Protein AF-A0A954L8J2-F1 (afdb_monomer)

Secondary structure (DSSP, 8-state):
-----SS-HHHHHHHHHHHHHSPP-GGGTTSS--SPPPPPP--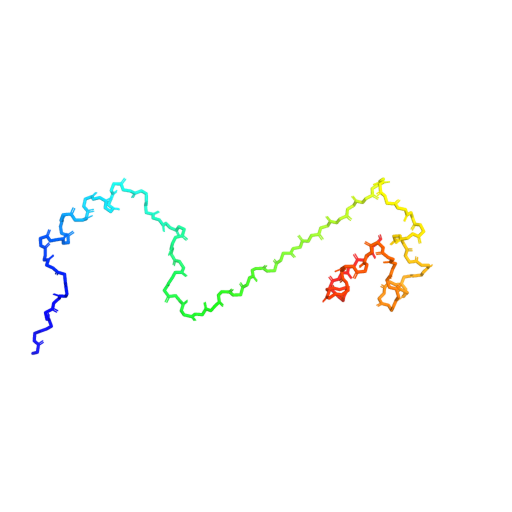-----SSSS-HHHHS-SSTTHHHHS--GGGGGGGGGGGG----

Sequence (86 aa):
MNGRSLVDRRTLLKGAGVALALPFMESRSRAADNKQPKPPVRLGFMYMPHGVIMDQFWPESPEAFRESPPPAIEALRPILDQCLMM

Radius of gyration: 26.89 Å; Cα contacts (8 Å, |Δi|>4): 22; chains: 1; bounding box: 38×30×69 Å

Solvent-accessible surface area (backbone atoms only — not comparable to full-atom values): 6087 Å² total; per-residue (Å²): 136,86,82,78,68,97,63,56,70,69,60,52,60,67,48,46,61,55,59,69,71,41,77,75,62,68,91,61,71,74,77,82,59,94,61,81,77,78,77,79,90,80,90,87,86,87,85,76,96,66,94,70,60,60,86,38,57,50,48,97,42,85,73,37,46,80,81,56,54,28,76,74,49,48,89,44,60,94,52,48,92,79,59,83,89,131

Mean predicted aligned error: 14.8 Å

Structure (mmCIF, N/CA/C/O backbone):
data_AF-A0A954L8J2-F1
#
_entry.id   AF-A0A954L8J2-F1
#
loop_
_atom_site.group_PDB
_atom_site.id
_atom_site.type_symbol
_atom_site.label_atom_id
_atom_site.label_alt_id
_atom_site.label_comp_id
_atom_site.label_asym_id
_atom_site.label_entity_id
_atom_site.label_seq_id
_atom_site.pdbx_PDB_ins_code
_atom_site.Cartn_x
_atom_site.Cartn_y
_atom_site.Cartn_z
_atom_s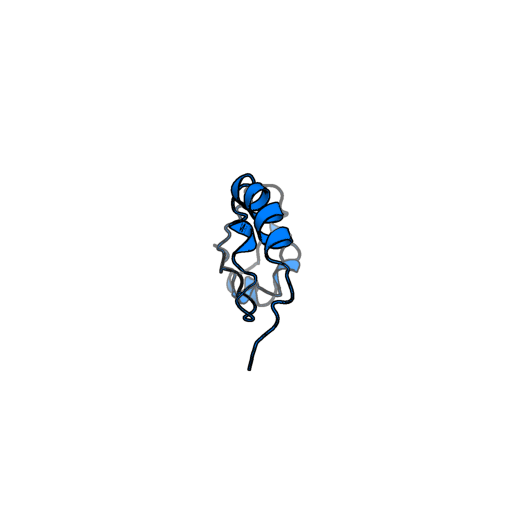ite.occupancy
_atom_site.B_iso_or_equiv
_atom_site.auth_seq_id
_atom_site.auth_comp_id
_atom_site.auth_asym_id
_atom_site.auth_atom_id
_atom_site.pdbx_PDB_model_num
ATOM 1 N N . MET A 1 1 ? -24.360 -15.806 50.058 1.00 38.59 1 MET A N 1
ATOM 2 C CA . MET A 1 1 ? -22.997 -15.534 49.549 1.00 38.59 1 MET A CA 1
ATOM 3 C C . MET A 1 1 ? -22.943 -14.066 49.134 1.00 38.59 1 MET A C 1
ATOM 5 O O . MET A 1 1 ? -23.386 -13.741 48.044 1.00 38.59 1 MET A O 1
ATOM 9 N N . ASN A 1 2 ? -22.514 -13.163 50.022 1.00 46.28 2 ASN A N 1
ATOM 10 C CA . ASN A 1 2 ? -22.521 -11.722 49.737 1.00 46.28 2 ASN A CA 1
ATOM 11 C C . ASN A 1 2 ? -21.193 -11.310 49.093 1.00 46.28 2 ASN A C 1
ATOM 13 O O . ASN A 1 2 ? -20.177 -11.198 49.778 1.00 46.28 2 ASN A O 1
ATOM 17 N N . GLY A 1 3 ? -21.204 -11.100 47.775 1.00 55.91 3 GLY A N 1
ATOM 18 C CA . GLY A 1 3 ? -20.064 -10.564 47.035 1.00 55.91 3 GLY A CA 1
ATOM 19 C C . GLY A 1 3 ? -19.803 -9.115 47.441 1.00 55.91 3 GLY A C 1
ATOM 20 O O . GLY A 1 3 ? -20.583 -8.220 47.115 1.00 55.91 3 GLY A O 1
ATOM 21 N N . ARG A 1 4 ? -18.716 -8.870 48.179 1.00 61.09 4 ARG A N 1
ATOM 22 C CA . ARG A 1 4 ? -18.239 -7.507 48.443 1.00 61.09 4 ARG A CA 1
ATOM 23 C C . ARG A 1 4 ? -17.676 -6.949 47.137 1.00 61.09 4 ARG A C 1
ATOM 25 O O . ARG A 1 4 ? -16.643 -7.410 46.666 1.00 61.09 4 ARG A O 1
ATOM 32 N N . SER A 1 5 ? -18.378 -5.976 46.558 1.00 61.50 5 SER A N 1
ATOM 33 C CA . SER A 1 5 ? -17.864 -5.140 45.467 1.00 61.50 5 SER A CA 1
ATOM 34 C C . SER A 1 5 ? -16.490 -4.584 45.852 1.00 61.50 5 SER A C 1
ATOM 36 O O . SER A 1 5 ? -16.340 -4.039 46.946 1.00 61.50 5 SER A O 1
ATOM 38 N N . LEU A 1 6 ? -15.507 -4.694 44.952 1.00 68.00 6 LEU A N 1
ATOM 39 C CA . LEU A 1 6 ? -14.163 -4.123 45.128 1.00 68.00 6 LEU A CA 1
ATOM 40 C C . LEU A 1 6 ? -14.171 -2.584 45.148 1.00 68.00 6 LEU A C 1
ATOM 42 O O . LEU A 1 6 ? -13.172 -1.966 45.505 1.00 68.00 6 LEU A O 1
ATOM 46 N N . VAL A 1 7 ? -15.294 -1.964 44.775 1.00 67.62 7 VAL A N 1
ATOM 47 C CA . VAL A 1 7 ? -15.448 -0.513 44.678 1.00 67.62 7 VAL A CA 1
ATOM 48 C C . VAL A 1 7 ? -16.557 -0.048 45.617 1.00 67.62 7 VAL A C 1
ATOM 50 O O . VAL A 1 7 ? -17.694 -0.527 45.544 1.00 67.62 7 VAL A O 1
ATOM 53 N N . ASP A 1 8 ? -16.218 0.893 46.501 1.00 82.94 8 ASP A N 1
ATOM 54 C CA . ASP A 1 8 ? -17.170 1.547 47.398 1.00 82.94 8 ASP A CA 1
ATOM 55 C C . ASP A 1 8 ? -18.186 2.387 46.602 1.00 82.94 8 ASP A C 1
ATOM 57 O O . ASP A 1 8 ? -17.832 3.093 45.651 1.00 82.94 8 ASP A O 1
ATOM 61 N N . ARG A 1 9 ? -19.461 2.343 47.009 1.00 80.12 9 ARG A N 1
ATOM 62 C CA . ARG A 1 9 ? -20.569 3.043 46.329 1.00 80.12 9 ARG A CA 1
ATOM 63 C C . ARG A 1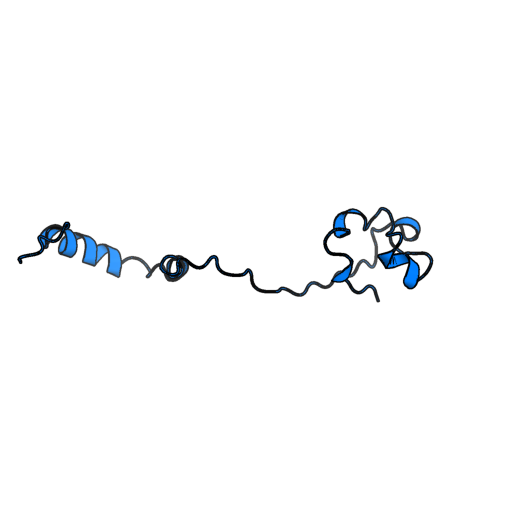 9 ? -20.308 4.545 46.235 1.00 80.12 9 ARG A C 1
ATOM 65 O O . ARG A 1 9 ? -20.644 5.174 45.235 1.00 80.12 9 ARG A O 1
ATOM 72 N N . ARG A 1 10 ? -19.667 5.119 47.257 1.00 80.75 10 ARG A N 1
ATOM 73 C CA . ARG A 1 10 ? -19.303 6.538 47.276 1.00 80.75 10 ARG A CA 1
ATOM 74 C C . ARG A 1 10 ? -18.225 6.868 46.246 1.00 80.75 10 ARG A C 1
ATOM 76 O O . ARG A 1 10 ? -18.290 7.926 45.625 1.00 80.75 10 ARG A O 1
ATOM 83 N N . THR A 1 11 ? -17.258 5.976 46.053 1.00 78.38 11 THR A N 1
ATOM 84 C CA . THR A 1 11 ? -16.205 6.119 45.038 1.00 78.38 11 THR A CA 1
ATOM 85 C C . THR A 1 11 ? -16.793 6.051 43.631 1.00 78.38 11 THR A C 1
ATOM 87 O O . THR A 1 11 ? -16.463 6.890 42.796 1.00 78.38 11 THR A O 1
ATOM 90 N N . LEU A 1 12 ? -17.734 5.129 43.398 1.00 79.44 12 LEU A N 1
ATOM 91 C CA . LEU A 1 12 ? -18.453 5.019 42.127 1.00 79.44 12 LEU A CA 1
ATOM 92 C C . LEU A 1 12 ? -19.217 6.313 41.788 1.00 79.44 12 LEU A C 1
ATOM 94 O O . LEU A 1 12 ? -19.064 6.850 40.694 1.00 79.44 12 LEU A O 1
ATOM 98 N N . LEU A 1 13 ? -19.988 6.853 42.740 1.00 83.62 13 LEU A N 1
ATOM 99 C CA . LEU A 1 13 ? -20.778 8.074 42.530 1.00 83.62 13 LEU A CA 1
ATOM 100 C C . LEU A 1 13 ? -19.910 9.319 42.298 1.00 83.62 13 LEU A C 1
ATOM 102 O O . LEU A 1 13 ? -20.272 10.174 41.495 1.00 83.62 13 LEU A O 1
ATOM 106 N N . LYS A 1 14 ? -18.744 9.412 42.952 1.00 78.00 14 LYS A N 1
ATOM 107 C CA . LYS A 1 14 ? -17.786 10.506 42.720 1.00 78.00 14 LYS A CA 1
ATOM 108 C C . LYS A 1 14 ? -17.149 10.448 41.325 1.00 78.00 14 LYS A C 1
ATOM 110 O O . LYS A 1 14 ? -16.893 11.496 40.743 1.00 78.00 14 LYS A O 1
ATOM 115 N N . GLY A 1 15 ? -16.906 9.250 40.788 1.00 75.31 15 GLY A N 1
ATOM 116 C CA . GLY A 1 15 ? -16.348 9.063 39.443 1.00 75.31 15 GLY A CA 1
ATOM 117 C C . GLY A 1 15 ? -17.376 9.196 38.313 1.00 75.31 15 GLY A C 1
ATOM 118 O O . GLY A 1 15 ? -17.015 9.582 37.202 1.00 75.31 15 GLY A O 1
ATOM 119 N N . ALA A 1 16 ? -18.656 8.929 38.595 1.00 78.06 16 ALA A N 1
ATOM 120 C CA . ALA A 1 16 ? -19.726 8.925 37.595 1.00 78.06 16 ALA A CA 1
ATOM 121 C C . ALA A 1 16 ? -19.937 10.292 36.920 1.00 78.06 16 ALA A C 1
ATOM 123 O O . ALA A 1 16 ? -20.113 10.352 35.707 1.00 78.06 16 ALA A O 1
ATOM 124 N N . GLY A 1 17 ? -19.859 11.395 37.674 1.00 74.38 17 GLY A N 1
ATOM 125 C CA . GLY A 1 17 ? -20.008 12.744 37.109 1.00 74.38 17 GLY A CA 1
ATOM 126 C C . GLY A 1 17 ? -18.907 13.103 36.105 1.00 74.38 17 GLY A C 1
ATOM 127 O O . GLY A 1 17 ? -19.182 13.716 35.079 1.00 74.38 17 GLY A O 1
ATOM 128 N N . VAL A 1 18 ? -17.672 12.658 36.355 1.00 71.75 18 VAL A N 1
ATOM 129 C CA . VAL A 1 18 ? -16.534 12.865 35.441 1.00 71.75 18 VAL A CA 1
ATOM 130 C C . VAL A 1 18 ? -16.659 11.978 34.201 1.00 71.75 18 VAL A C 1
ATOM 132 O O . VAL A 1 18 ? -16.368 12.428 33.097 1.00 71.75 18 VAL A O 1
ATOM 135 N N . ALA A 1 19 ? -17.142 10.743 34.362 1.00 70.81 19 ALA A N 1
ATOM 136 C CA . ALA A 1 19 ? -17.368 9.824 33.248 1.00 70.81 19 ALA A CA 1
ATOM 137 C C . ALA A 1 19 ? -18.466 10.302 32.281 1.00 70.81 19 ALA A C 1
ATOM 139 O O . ALA A 1 19 ? -18.380 10.010 31.095 1.00 70.81 19 ALA A O 1
ATOM 140 N N . LEU A 1 20 ? -19.469 11.038 32.778 1.00 70.19 20 LEU A N 1
ATOM 141 C CA . LEU A 1 20 ? -20.519 11.652 31.954 1.00 70.19 20 LEU A CA 1
ATOM 142 C C . LEU A 1 20 ? -20.091 12.987 31.322 1.00 70.19 20 LEU A C 1
ATOM 144 O O . LEU A 1 20 ? -20.627 13.365 30.286 1.00 70.19 20 LEU A O 1
ATOM 148 N N . ALA A 1 21 ? -19.163 13.715 31.952 1.00 74.44 21 ALA A N 1
ATOM 149 C CA . ALA A 1 21 ? -18.655 14.994 31.449 1.00 74.44 21 ALA A CA 1
ATOM 150 C C . ALA A 1 21 ? -17.582 14.828 30.360 1.00 74.44 21 ALA A C 1
ATOM 152 O O . ALA A 1 21 ? -17.392 15.718 29.531 1.00 74.44 21 ALA A O 1
ATOM 153 N N . LEU A 1 22 ? -16.865 13.702 30.366 1.00 65.94 22 LEU A N 1
ATOM 154 C CA . LEU A 1 22 ? -15.928 13.351 29.306 1.00 65.94 22 LEU A CA 1
ATOM 155 C C . LEU A 1 22 ? -16.692 12.749 28.117 1.00 65.94 22 LEU A C 1
ATOM 157 O O . LEU A 1 22 ? -17.606 11.954 28.334 1.00 65.94 22 LEU A O 1
ATOM 161 N N . PRO A 1 23 ? -16.309 13.063 26.863 1.00 70.62 23 PRO A N 1
ATOM 162 C CA . PRO A 1 23 ? -16.812 12.342 25.703 1.00 70.62 23 PRO A CA 1
ATOM 163 C C . PRO A 1 23 ? -16.634 10.846 25.939 1.00 70.62 23 PRO 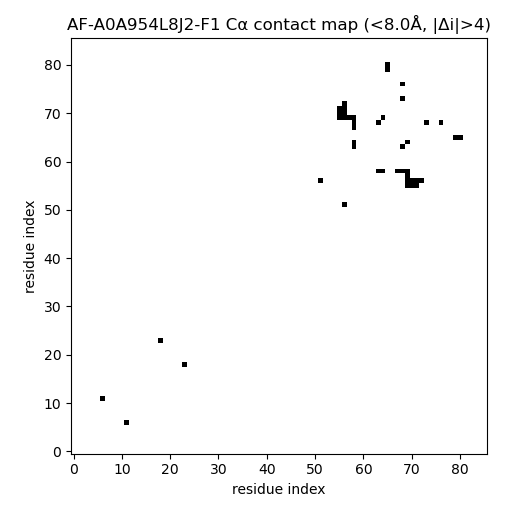A C 1
ATOM 165 O O . PRO A 1 23 ? -15.524 10.408 26.265 1.00 70.62 23 PRO A O 1
ATOM 168 N N . PHE A 1 24 ? -17.717 10.075 25.798 1.00 65.69 24 PHE A N 1
ATOM 169 C CA . PHE A 1 24 ? -17.637 8.623 25.849 1.00 65.69 24 PHE A CA 1
ATOM 170 C C . PHE A 1 24 ? -16.522 8.211 24.899 1.00 65.69 24 PHE A C 1
ATOM 172 O O . PHE A 1 24 ? -16.538 8.553 23.715 1.00 65.69 24 PHE A O 1
ATOM 179 N N . MET A 1 25 ? -15.482 7.585 25.446 1.00 58.88 25 MET A N 1
ATOM 180 C CA . MET A 1 25 ? -14.326 7.150 24.678 1.00 58.88 25 MET A CA 1
ATOM 181 C C . MET A 1 25 ? -14.742 5.959 23.810 1.00 58.88 25 MET A C 1
ATOM 183 O O . MET A 1 25 ? -14.276 4.844 24.020 1.00 58.88 25 MET A O 1
ATOM 187 N N . GLU A 1 26 ? -15.621 6.181 22.833 1.00 61.34 26 GLU A N 1
ATOM 188 C CA . GLU A 1 26 ? -16.100 5.180 21.878 1.00 61.34 26 GLU A CA 1
ATOM 189 C C . GLU A 1 26 ? -14.929 4.577 21.090 1.00 61.34 26 GLU A C 1
ATOM 191 O O . GLU A 1 26 ? -14.977 3.419 20.679 1.00 61.34 26 GLU A O 1
ATOM 196 N N . SER A 1 27 ? -13.808 5.305 20.973 1.00 59.34 27 SER A N 1
ATOM 197 C CA . SER A 1 27 ? -12.546 4.775 20.439 1.00 59.34 27 SER A CA 1
ATOM 198 C C . SER A 1 27 ? -11.945 3.640 21.281 1.00 59.34 27 SER A C 1
ATOM 200 O O . SER A 1 27 ? -11.126 2.867 20.787 1.00 59.34 27 SER A O 1
ATOM 202 N N . ARG A 1 28 ? -12.362 3.506 22.543 1.00 55.78 28 ARG A N 1
ATOM 203 C CA . ARG A 1 28 ? -11.926 2.479 23.498 1.00 55.78 28 ARG A CA 1
ATOM 204 C C . ARG A 1 28 ? -12.863 1.269 23.550 1.00 55.78 28 ARG A C 1
ATOM 206 O O . ARG A 1 28 ? -12.575 0.322 24.278 1.00 55.78 28 ARG A O 1
ATOM 213 N N . SER A 1 29 ? -13.944 1.261 22.766 1.00 57.03 29 SER A N 1
ATOM 214 C CA . SER A 1 29 ? -14.988 0.220 22.779 1.00 57.03 29 SER A CA 1
ATOM 215 C C . SER A 1 29 ? -14.537 -1.171 22.299 1.00 57.03 29 SER A C 1
ATOM 217 O O . SER A 1 29 ? -15.326 -2.111 22.323 1.00 57.03 29 SER A O 1
ATOM 219 N N . ARG A 1 30 ? -13.269 -1.365 21.908 1.00 56.78 30 ARG A N 1
ATOM 220 C CA . ARG A 1 30 ? -12.760 -2.659 21.408 1.00 56.78 30 ARG A CA 1
ATOM 221 C C . ARG A 1 30 ? -11.775 -3.368 22.341 1.00 56.78 30 ARG A C 1
ATOM 223 O O . ARG A 1 30 ? -10.911 -4.090 21.862 1.00 56.78 30 ARG A O 1
ATOM 230 N N . ALA A 1 31 ? -11.891 -3.181 23.655 1.00 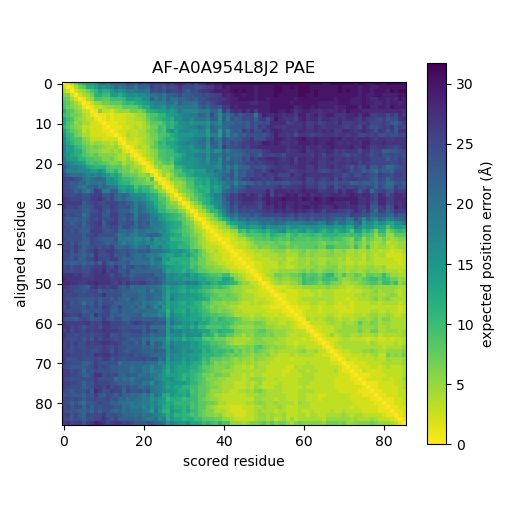55.69 31 ALA A N 1
ATOM 231 C CA . ALA A 1 31 ? -11.051 -3.885 24.635 1.00 55.69 31 ALA A CA 1
ATOM 232 C C . ALA A 1 31 ? -11.757 -5.052 25.360 1.00 55.69 31 ALA A C 1
ATOM 234 O O . ALA A 1 31 ? -11.197 -5.600 26.303 1.00 55.69 31 ALA A O 1
ATOM 235 N N . ALA A 1 32 ? -12.976 -5.428 24.955 1.00 55.59 32 ALA A N 1
ATOM 236 C CA . ALA A 1 32 ? -13.731 -6.518 25.590 1.00 55.59 32 ALA A CA 1
ATOM 237 C C . ALA A 1 32 ? -13.696 -7.844 24.813 1.00 55.59 32 ALA A C 1
ATOM 239 O O . ALA A 1 32 ? -14.093 -8.872 25.356 1.00 55.59 32 ALA A O 1
ATOM 240 N N . ASP A 1 33 ? -13.221 -7.842 23.566 1.00 58.38 33 ASP A N 1
ATOM 241 C CA . ASP A 1 33 ? -13.109 -9.067 22.781 1.00 58.38 33 ASP A CA 1
ATOM 242 C C . ASP A 1 33 ? -11.657 -9.555 22.848 1.00 58.38 33 ASP A C 1
ATOM 244 O O . ASP A 1 33 ? -10.748 -8.919 22.319 1.00 58.38 33 ASP A O 1
ATOM 248 N N . ASN A 1 34 ? -11.424 -10.693 23.509 1.00 60.66 34 ASN A N 1
ATOM 249 C CA . ASN A 1 34 ? -10.112 -11.361 23.582 1.00 60.66 34 ASN A CA 1
ATOM 250 C C . ASN A 1 34 ? -9.642 -11.895 22.211 1.00 60.66 34 ASN A C 1
ATOM 252 O O . ASN A 1 34 ? -8.598 -12.541 22.103 1.00 60.66 34 ASN A O 1
ATOM 256 N N . LYS A 1 35 ? -10.421 -11.663 21.151 1.00 66.81 35 LYS A N 1
ATOM 257 C CA . LYS A 1 35 ? -10.038 -11.947 19.774 1.00 66.81 35 LYS A CA 1
ATOM 258 C C . LYS A 1 35 ? -9.169 -10.811 19.266 1.00 66.81 35 LYS A C 1
ATOM 260 O O . LYS A 1 35 ? -9.622 -9.672 19.187 1.00 66.81 35 LYS A O 1
ATOM 265 N N . GLN A 1 36 ? -7.944 -11.132 18.852 1.00 70.94 36 GLN A N 1
ATOM 266 C CA . GLN A 1 36 ? -7.149 -10.184 18.081 1.00 70.94 36 GLN A CA 1
ATOM 267 C C . GLN A 1 36 ? -7.954 -9.762 16.841 1.00 70.94 36 GLN A C 1
ATOM 269 O O . GLN A 1 36 ? -8.304 -10.623 16.026 1.00 70.94 36 GLN A O 1
ATOM 274 N N . PRO A 1 37 ? -8.314 -8.474 16.699 1.00 74.31 37 PRO A N 1
ATOM 275 C CA . PRO A 1 37 ? -9.103 -8.034 15.564 1.00 74.31 37 PRO A CA 1
ATOM 276 C C . PRO A 1 37 ? -8.271 -8.231 14.297 1.00 74.31 37 PRO A C 1
ATOM 278 O O . PRO A 1 37 ? -7.184 -7.668 14.171 1.00 74.31 37 PRO A O 1
ATOM 281 N N . LYS A 1 38 ? -8.783 -9.026 13.348 1.00 81.81 38 LYS A N 1
ATOM 282 C CA . LYS A 1 38 ? -8.169 -9.139 12.022 1.00 81.81 38 LYS A CA 1
ATOM 283 C C . LYS A 1 38 ? -8.114 -7.729 11.415 1.00 81.81 38 LYS A C 1
ATOM 285 O O . LYS A 1 38 ? -9.161 -7.074 11.358 1.00 81.81 38 LYS A O 1
ATOM 290 N N . PRO A 1 39 ? -6.940 -7.241 10.979 1.00 82.88 39 PRO A N 1
ATOM 291 C CA . PRO A 1 39 ? -6.856 -5.938 10.339 1.00 82.88 39 PRO A CA 1
ATOM 292 C C . PRO A 1 39 ? -7.758 -5.916 9.092 1.00 82.88 39 PRO A C 1
ATOM 294 O O . PRO A 1 39 ? -7.846 -6.926 8.384 1.00 82.88 39 PRO A O 1
ATOM 297 N N . PRO A 1 40 ? -8.464 -4.802 8.820 1.00 84.81 40 PRO A N 1
ATOM 298 C CA . PRO A 1 40 ? -9.304 -4.698 7.633 1.00 84.81 40 PRO A CA 1
ATOM 299 C C . PRO A 1 40 ? -8.441 -4.799 6.370 1.00 84.81 40 PRO A C 1
ATOM 301 O O . PRO A 1 40 ? -7.364 -4.204 6.311 1.00 84.81 40 PRO A O 1
ATOM 304 N N . VAL A 1 41 ? -8.923 -5.529 5.361 1.00 86.94 41 VAL A N 1
ATOM 305 C CA . VAL A 1 41 ? -8.275 -5.603 4.042 1.00 86.94 41 VAL A CA 1
ATOM 306 C C . VAL A 1 41 ? -8.416 -4.240 3.365 1.00 86.94 41 VAL A C 1
ATOM 308 O O . VAL A 1 41 ? -9.521 -3.706 3.277 1.00 86.94 41 VAL A O 1
ATOM 311 N N . ARG A 1 42 ? -7.297 -3.657 2.927 1.00 85.75 42 ARG A N 1
ATOM 312 C CA . ARG A 1 42 ? -7.243 -2.341 2.276 1.00 85.75 42 ARG A CA 1
ATOM 313 C C . ARG A 1 42 ? -6.732 -2.498 0.851 1.00 85.75 42 ARG A C 1
A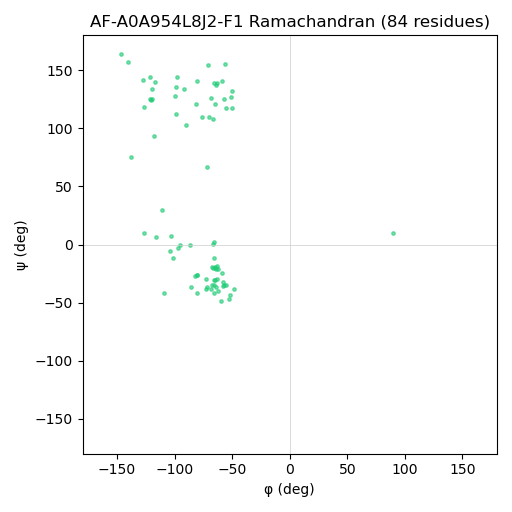TOM 315 O O . ARG A 1 42 ? -5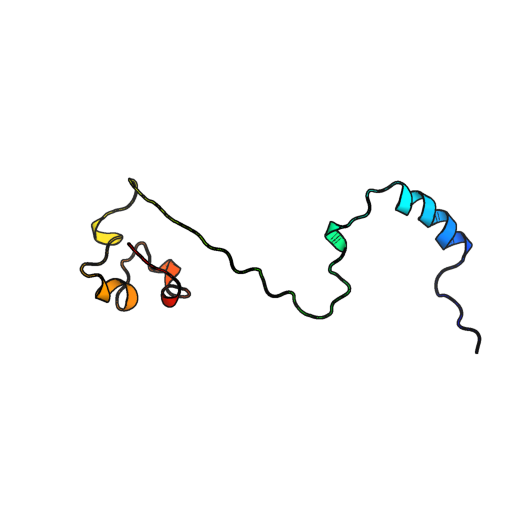.806 -3.266 0.620 1.00 85.75 42 ARG A O 1
ATOM 322 N N . LEU A 1 43 ? -7.327 -1.749 -0.069 1.00 90.94 43 LEU A N 1
ATOM 323 C CA . LEU A 1 43 ? -6.894 -1.661 -1.460 1.00 90.94 43 LEU A CA 1
ATOM 324 C C . LEU A 1 43 ? -6.058 -0.392 -1.648 1.00 90.94 43 LEU A C 1
ATOM 326 O O . LEU A 1 43 ? -6.434 0.668 -1.146 1.00 90.94 43 LEU A O 1
ATOM 330 N N . GLY A 1 44 ? -4.937 -0.506 -2.358 1.00 89.38 44 GLY A N 1
ATOM 331 C CA . GLY A 1 44 ? -4.071 0.614 -2.715 1.00 89.38 44 GLY A CA 1
ATOM 332 C C . GLY A 1 44 ? -3.810 0.634 -4.216 1.00 89.38 44 GLY A C 1
ATOM 333 O O . GLY A 1 44 ? -3.631 -0.418 -4.822 1.00 89.38 44 GLY A O 1
ATOM 334 N N . PHE A 1 45 ? -3.776 1.833 -4.795 1.00 90.38 45 PHE A N 1
ATOM 335 C CA . PHE A 1 45 ? -3.393 2.066 -6.185 1.00 90.38 45 PHE A CA 1
ATOM 336 C C . PHE A 1 45 ? -2.177 2.985 -6.203 1.00 90.38 45 PHE A C 1
ATOM 338 O O . PHE A 1 45 ? -2.149 3.989 -5.490 1.00 90.38 45 PHE A O 1
ATOM 345 N N . MET A 1 46 ? -1.176 2.637 -7.005 1.00 85.31 46 MET A N 1
ATOM 346 C CA . MET A 1 46 ? 0.048 3.416 -7.166 1.00 85.31 46 MET A CA 1
ATOM 347 C C . MET A 1 46 ? 0.182 3.797 -8.636 1.00 85.31 46 MET A C 1
ATOM 349 O O . MET A 1 46 ? 0.131 2.936 -9.507 1.00 85.31 46 MET A O 1
ATOM 353 N N . TYR A 1 47 ? 0.320 5.095 -8.896 1.00 86.69 47 TYR A N 1
ATOM 354 C CA . TYR A 1 47 ? 0.542 5.648 -10.226 1.00 86.69 47 TYR A CA 1
ATOM 355 C C . TYR A 1 47 ? 1.783 6.534 -10.173 1.00 86.69 47 TYR A C 1
ATOM 357 O O . TYR A 1 47 ? 1.807 7.522 -9.438 1.00 86.69 47 TYR A O 1
ATOM 365 N N . MET A 1 48 ? 2.809 6.179 -10.944 1.00 83.81 48 MET A N 1
ATOM 366 C CA . MET A 1 48 ? 4.049 6.947 -11.040 1.00 83.81 48 MET A CA 1
ATOM 367 C C . MET A 1 48 ? 4.246 7.439 -12.479 1.00 83.81 48 MET A C 1
ATOM 369 O O . MET A 1 48 ? 4.813 6.713 -13.291 1.00 83.81 48 MET A O 1
ATOM 373 N N . PRO A 1 49 ? 3.802 8.667 -12.813 1.00 76.69 49 PRO A N 1
ATOM 374 C CA . PRO A 1 49 ? 4.025 9.242 -14.141 1.00 76.69 49 PRO A CA 1
ATOM 375 C C . PRO A 1 49 ? 5.485 9.667 -14.349 1.00 76.69 49 PRO A C 1
ATOM 377 O O . PRO A 1 49 ? 5.988 9.655 -15.468 1.00 76.69 49 PRO A O 1
ATOM 380 N N . HIS A 1 50 ? 6.169 10.042 -13.265 1.00 83.31 50 HIS A N 1
ATOM 381 C CA . HIS A 1 50 ? 7.558 10.492 -13.245 1.00 83.31 50 HIS A CA 1
ATOM 382 C C . HIS A 1 50 ? 8.233 10.046 -11.940 1.00 83.31 50 HIS A C 1
ATOM 384 O O . HIS A 1 50 ? 7.554 9.709 -10.970 1.00 83.31 50 HIS A O 1
ATOM 390 N N . GLY A 1 51 ? 9.569 10.085 -11.900 1.00 83.88 51 GLY A N 1
ATOM 391 C CA . GLY A 1 51 ? 10.340 9.834 -10.674 1.00 83.88 51 GLY A CA 1
ATOM 392 C C . GLY A 1 51 ? 10.722 8.375 -10.424 1.00 83.88 51 GLY A C 1
ATOM 393 O O . GLY A 1 51 ? 11.229 8.067 -9.350 1.00 83.88 51 GLY A O 1
ATOM 394 N N . VAL A 1 52 ? 10.525 7.491 -11.405 1.00 87.75 52 VAL A N 1
ATOM 395 C CA . VAL A 1 52 ? 11.068 6.127 -11.385 1.00 87.75 52 VAL A CA 1
ATOM 396 C C . VAL A 1 52 ? 11.958 5.907 -12.603 1.00 87.75 52 VAL A C 1
ATOM 398 O O . VAL A 1 52 ? 11.704 6.448 -13.681 1.00 87.75 52 VAL A O 1
ATOM 401 N N . ILE A 1 53 ? 13.036 5.150 -12.416 1.00 89.00 53 ILE A N 1
ATOM 402 C CA . ILE A 1 53 ? 13.909 4.722 -13.509 1.00 89.00 53 ILE A CA 1
ATOM 403 C C . ILE A 1 53 ? 13.168 3.591 -14.222 1.00 89.00 53 ILE A C 1
ATOM 405 O O . ILE A 1 53 ? 12.997 2.528 -13.631 1.00 89.00 53 ILE A O 1
ATOM 409 N N . MET A 1 54 ? 12.692 3.832 -15.449 1.00 85.94 54 MET A N 1
ATOM 410 C CA . MET A 1 54 ? 11.817 2.895 -16.177 1.00 85.94 54 MET A CA 1
ATOM 411 C C . MET A 1 54 ? 12.417 1.488 -16.248 1.00 85.94 54 MET A C 1
ATOM 413 O O . MET A 1 54 ? 11.747 0.533 -15.866 1.00 85.94 54 MET A O 1
ATOM 417 N N . ASP A 1 55 ? 13.697 1.390 -16.605 1.00 85.75 55 ASP A N 1
ATOM 418 C CA . ASP A 1 55 ? 14.429 0.123 -16.751 1.00 85.75 55 ASP A CA 1
ATOM 419 C C . ASP A 1 55 ? 14.581 -0.657 -15.433 1.00 85.75 55 ASP A C 1
ATOM 421 O O . ASP A 1 55 ? 14.833 -1.856 -15.440 1.00 85.75 55 ASP A O 1
ATOM 425 N N . GLN A 1 56 ? 14.450 0.013 -14.283 1.00 87.69 56 GLN A N 1
ATOM 426 C CA . GLN A 1 56 ? 14.540 -0.614 -12.957 1.00 87.69 56 GLN A CA 1
ATOM 427 C C . GLN A 1 56 ? 13.178 -0.792 -12.285 1.00 87.69 56 GLN A C 1
ATOM 429 O O . GLN A 1 56 ? 13.115 -1.351 -11.189 1.00 87.69 56 GLN A O 1
ATOM 434 N N . PHE A 1 57 ? 12.111 -0.274 -12.895 1.00 88.88 57 PHE A N 1
ATOM 435 C CA . PHE A 1 57 ? 10.759 -0.307 -12.351 1.00 88.88 57 PHE A CA 1
ATOM 436 C C . PHE A 1 57 ? 9.853 -1.261 -13.123 1.00 88.88 57 PHE A C 1
ATOM 438 O O . PHE A 1 57 ? 9.092 -2.002 -12.504 1.00 88.88 57 PHE A O 1
ATOM 445 N N . TRP A 1 58 ? 9.942 -1.260 -14.452 1.00 87.69 58 TRP A N 1
ATOM 446 C CA . TRP A 1 58 ? 9.138 -2.128 -15.299 1.00 87.69 58 TRP A CA 1
ATOM 447 C C . TRP A 1 58 ? 9.867 -3.444 -15.583 1.00 87.69 58 TRP A C 1
ATOM 449 O O . T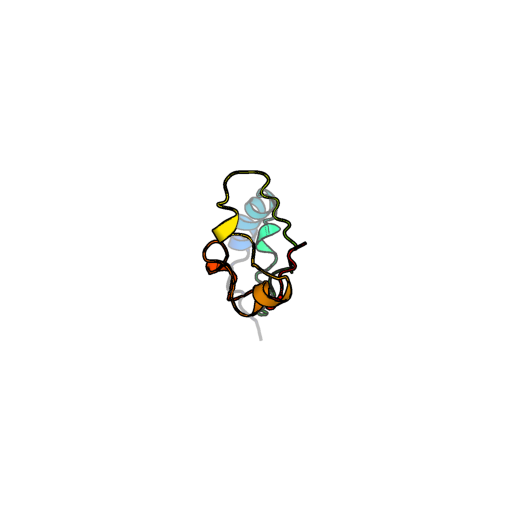RP A 1 58 ? 11.054 -3.425 -15.908 1.00 87.69 58 TRP A O 1
ATOM 459 N N . PRO A 1 59 ? 9.184 -4.593 -15.458 1.00 87.94 59 PRO A N 1
ATOM 460 C CA . PRO A 1 59 ? 9.729 -5.869 -15.895 1.00 87.94 59 PRO A CA 1
ATOM 461 C C . PRO A 1 59 ? 9.779 -5.936 -17.429 1.00 87.94 59 PRO A C 1
ATOM 463 O O . PRO A 1 59 ? 8.979 -5.301 -18.115 1.00 87.94 59 PRO A O 1
ATOM 466 N N . GLU A 1 60 ? 10.691 -6.748 -17.967 1.00 85.56 60 GLU A N 1
ATOM 467 C CA . GLU A 1 60 ? 10.833 -6.946 -19.419 1.00 85.56 60 GLU A CA 1
ATOM 468 C C . GLU A 1 60 ? 9.603 -7.621 -20.046 1.00 85.56 60 GLU A C 1
ATOM 470 O O . GLU A 1 60 ? 9.264 -7.362 -21.201 1.00 85.56 60 GLU A O 1
ATOM 475 N N . SER A 1 61 ? 8.915 -8.472 -19.279 1.00 85.12 61 SER A N 1
ATOM 476 C CA . SER A 1 61 ? 7.657 -9.100 -19.676 1.00 85.12 61 SER A CA 1
ATOM 477 C C . SER A 1 61 ? 6.665 -9.177 -18.503 1.00 85.12 61 SER A C 1
ATOM 479 O O . SER A 1 61 ? 7.080 -9.164 -17.337 1.00 85.12 61 SER A O 1
ATOM 481 N N . PRO A 1 62 ? 5.347 -9.281 -18.768 1.00 82.00 62 PRO A N 1
ATOM 482 C CA . PRO A 1 62 ? 4.332 -9.421 -17.719 1.00 82.00 62 PRO A CA 1
ATOM 483 C C . PRO A 1 62 ? 4.536 -10.647 -16.817 1.00 82.00 62 PRO A C 1
ATOM 485 O O . PRO A 1 62 ? 4.218 -10.614 -15.627 1.00 82.00 62 PRO A O 1
ATOM 488 N N . GLU A 1 63 ? 5.074 -11.731 -17.372 1.00 82.00 63 GLU A N 1
ATOM 489 C CA . GLU A 1 63 ? 5.349 -12.980 -16.660 1.00 82.00 63 GLU A CA 1
ATOM 490 C C . GLU A 1 63 ? 6.532 -12.810 -15.697 1.00 82.00 63 GLU A C 1
ATOM 492 O O . GLU A 1 63 ? 6.492 -13.296 -14.563 1.00 82.00 63 GLU A O 1
ATOM 497 N N . ALA A 1 64 ? 7.538 -12.027 -16.104 1.00 83.44 64 ALA A N 1
ATOM 498 C CA . ALA A 1 64 ? 8.735 -11.758 -15.315 1.00 83.44 64 ALA A CA 1
ATOM 499 C C . ALA A 1 64 ? 8.457 -10.946 -14.039 1.00 83.44 64 ALA A C 1
ATOM 501 O O . ALA A 1 64 ? 9.244 -11.024 -13.097 1.00 83.44 64 ALA A O 1
ATOM 502 N N . PHE A 1 65 ? 7.327 -10.227 -13.958 1.00 84.50 65 PHE A N 1
ATOM 503 C CA . PHE A 1 65 ? 6.948 -9.442 -12.775 1.00 84.50 65 PHE A CA 1
ATOM 504 C C . PHE A 1 65 ? 7.004 -10.264 -11.479 1.00 84.50 65 PHE A C 1
ATOM 506 O O . PHE A 1 65 ? 7.509 -9.780 -10.468 1.00 84.50 65 PHE A O 1
ATOM 513 N N . ARG A 1 66 ? 6.498 -11.508 -11.511 1.00 84.56 66 ARG A N 1
ATOM 514 C CA . ARG A 1 66 ? 6.406 -12.372 -10.320 1.00 84.56 66 ARG A CA 1
ATOM 515 C C . ARG A 1 66 ? 7.677 -13.166 -10.049 1.00 84.56 66 ARG A C 1
ATOM 517 O O . ARG A 1 66 ? 8.029 -13.370 -8.890 1.00 84.56 66 ARG A O 1
ATOM 524 N N . GLU A 1 67 ? 8.351 -13.619 -11.100 1.00 84.81 67 GLU A N 1
ATOM 525 C CA . GLU A 1 67 ? 9.531 -14.482 -10.975 1.00 84.81 67 GLU A CA 1
ATOM 526 C C . GLU A 1 67 ? 10.797 -13.681 -10.649 1.00 84.81 67 GLU A C 1
ATOM 528 O O . GLU A 1 67 ? 11.588 -14.073 -9.786 1.00 84.81 67 GLU A O 1
ATOM 533 N N . SER A 1 68 ? 10.963 -12.532 -11.306 1.00 84.38 68 SER A N 1
ATOM 534 C CA . SER A 1 68 ? 12.153 -11.690 -11.224 1.00 84.38 68 SER A CA 1
ATOM 535 C C . SER A 1 68 ? 11.760 -10.209 -11.134 1.00 84.38 68 SER A C 1
ATOM 537 O O . SER A 1 68 ? 11.885 -9.475 -12.119 1.00 84.38 68 SER A O 1
ATOM 539 N N . PRO A 1 69 ? 11.284 -9.744 -9.962 1.00 84.25 69 PRO A N 1
ATOM 540 C CA . PRO A 1 69 ? 10.869 -8.360 -9.799 1.00 84.25 69 PRO A CA 1
ATOM 541 C C . PRO A 1 69 ? 12.063 -7.402 -9.976 1.00 84.25 69 PRO A C 1
ATOM 543 O O . PRO A 1 69 ? 13.140 -7.658 -9.428 1.00 84.25 69 PRO A O 1
ATOM 546 N N . PRO A 1 70 ? 11.876 -6.282 -10.696 1.00 87.69 70 PRO A N 1
ATOM 547 C CA . PRO A 1 70 ? 12.873 -5.227 -10.814 1.00 87.69 70 PRO A CA 1
ATOM 548 C C . PRO A 1 70 ? 13.326 -4.662 -9.453 1.00 87.69 70 PRO A C 1
ATOM 550 O O . PRO A 1 70 ? 12.551 -4.675 -8.488 1.00 87.69 70 PRO A O 1
ATOM 553 N N . PRO A 1 71 ? 14.543 -4.088 -9.356 1.00 89.31 71 PRO A N 1
ATOM 554 C CA . PRO A 1 71 ? 15.096 -3.589 -8.093 1.00 89.31 71 PRO A CA 1
ATOM 555 C C . PRO A 1 71 ? 14.196 -2.578 -7.371 1.00 89.31 71 PRO A C 1
ATOM 557 O O . PRO A 1 71 ? 14.119 -2.575 -6.144 1.00 89.31 71 PRO A O 1
ATOM 560 N N . ALA A 1 72 ? 13.465 -1.738 -8.115 1.00 88.44 72 ALA A N 1
ATOM 561 C CA . ALA A 1 72 ? 12.599 -0.719 -7.523 1.00 88.44 72 ALA A CA 1
ATOM 562 C C . ALA A 1 72 ? 11.386 -1.298 -6.768 1.00 88.44 72 ALA A C 1
ATOM 564 O O . ALA A 1 72 ? 10.795 -0.606 -5.939 1.00 88.44 72 ALA A O 1
ATOM 565 N N . ILE A 1 73 ? 11.014 -2.553 -7.040 1.00 88.94 73 ILE A N 1
ATOM 566 C CA . ILE A 1 73 ? 9.859 -3.241 -6.442 1.00 88.94 73 ILE A CA 1
ATOM 567 C C . ILE A 1 73 ? 10.252 -4.455 -5.593 1.00 88.94 73 ILE A C 1
ATOM 569 O O . ILE A 1 73 ? 9.383 -5.139 -5.052 1.00 88.94 73 ILE A O 1
ATOM 573 N N . GLU A 1 74 ? 11.548 -4.676 -5.371 1.00 88.44 74 GLU A N 1
ATOM 574 C CA . GLU A 1 74 ? 12.059 -5.781 -4.555 1.00 88.44 74 GLU A CA 1
ATOM 575 C C . GLU A 1 74 ? 11.506 -5.762 -3.118 1.00 88.44 74 GLU A C 1
ATOM 577 O O . GLU A 1 74 ? 11.175 -6.806 -2.555 1.00 88.44 74 GLU A O 1
ATOM 582 N N . ALA A 1 75 ? 11.300 -4.577 -2.537 1.00 89.44 75 ALA A N 1
ATOM 583 C CA . ALA A 1 75 ? 10.714 -4.434 -1.203 1.00 89.44 75 ALA A CA 1
ATOM 584 C C . ALA A 1 75 ? 9.274 -4.985 -1.096 1.00 89.44 75 ALA A C 1
ATOM 586 O O . ALA A 1 75 ? 8.820 -5.304 0.003 1.00 89.44 75 ALA A O 1
ATOM 587 N N . LEU A 1 76 ? 8.554 -5.120 -2.219 1.00 88.75 76 LEU A N 1
ATOM 588 C CA . LEU A 1 76 ? 7.189 -5.658 -2.261 1.00 88.75 76 LEU A CA 1
ATOM 589 C C . LEU A 1 76 ? 7.137 -7.186 -2.377 1.00 88.75 76 LEU A C 1
ATOM 591 O O . LEU A 1 76 ? 6.045 -7.753 -2.358 1.00 88.75 76 LEU A O 1
ATOM 595 N N . ARG A 1 77 ? 8.284 -7.873 -2.439 1.00 90.56 77 ARG A N 1
ATOM 596 C CA . ARG A 1 77 ? 8.365 -9.335 -2.591 1.00 90.56 77 ARG A CA 1
ATOM 597 C C . ARG A 1 77 ? 7.476 -10.142 -1.627 1.00 90.56 77 ARG A C 1
ATOM 599 O O . ARG A 1 77 ? 6.870 -11.102 -2.093 1.00 90.56 77 ARG A O 1
ATOM 606 N N . PRO A 1 78 ? 7.296 -9.766 -0.341 1.00 91.81 78 PRO A N 1
ATOM 607 C CA . PRO A 1 78 ? 6.420 -10.505 0.578 1.00 91.81 78 PRO A CA 1
ATOM 608 C C . PRO A 1 78 ? 4.928 -10.486 0.215 1.00 91.81 78 PRO A C 1
ATOM 610 O O . PRO A 1 78 ? 4.164 -11.296 0.734 1.00 91.81 78 PRO A O 1
ATOM 613 N N . ILE A 1 79 ? 4.496 -9.534 -0.615 1.00 90.44 79 ILE A N 1
ATOM 614 C CA . ILE A 1 79 ? 3.087 -9.325 -0.978 1.00 90.44 79 ILE A CA 1
ATOM 615 C C . ILE A 1 79 ? 2.865 -9.297 -2.493 1.00 90.44 79 ILE A C 1
ATOM 617 O O . ILE A 1 79 ? 1.774 -8.959 -2.943 1.00 90.44 79 ILE A O 1
ATOM 621 N N . LEU A 1 80 ? 3.880 -9.657 -3.280 1.00 89.25 80 LEU A N 1
ATOM 622 C CA . LEU A 1 80 ? 3.880 -9.489 -4.732 1.00 89.25 80 LEU A CA 1
ATOM 623 C C . LEU A 1 80 ? 2.784 -10.325 -5.417 1.00 89.25 80 LEU A C 1
ATOM 625 O O . LEU A 1 80 ? 2.187 -9.885 -6.397 1.00 89.25 80 LEU A O 1
ATOM 629 N N . ASP A 1 81 ? 2.430 -11.467 -4.823 1.00 89.62 81 ASP A N 1
ATOM 630 C CA . ASP A 1 81 ? 1.319 -12.329 -5.253 1.00 89.62 81 ASP A CA 1
ATOM 631 C C . ASP A 1 81 ? -0.061 -11.663 -5.121 1.00 89.62 81 ASP A C 1
ATOM 633 O O . ASP A 1 81 ? -1.023 -12.081 -5.764 1.00 89.62 81 ASP A O 1
ATOM 637 N N . GLN A 1 82 ? -0.171 -10.622 -4.292 1.00 89.69 82 GLN A N 1
ATOM 638 C CA . GLN A 1 82 ? -1.396 -9.848 -4.071 1.00 89.69 82 GLN A CA 1
ATOM 639 C C . GLN A 1 82 ? -1.436 -8.573 -4.926 1.00 89.69 82 GLN A C 1
ATOM 641 O O . GLN A 1 82 ? -2.421 -7.833 -4.884 1.00 89.69 82 GLN A O 1
ATOM 646 N N . CYS A 1 83 ? -0.374 -8.295 -5.686 1.00 88.38 83 CYS A N 1
ATOM 647 C CA . CYS A 1 83 ? -0.263 -7.117 -6.529 1.00 88.38 83 CYS A CA 1
ATOM 648 C C . CYS A 1 83 ? -0.618 -7.442 -7.985 1.00 88.38 83 CYS A C 1
ATOM 650 O O . CYS A 1 83 ? -0.304 -8.509 -8.520 1.00 88.38 83 CYS A O 1
ATOM 652 N N . LEU A 1 84 ? -1.253 -6.472 -8.639 1.00 87.50 84 LEU A N 1
ATOM 653 C CA . LEU A 1 84 ? -1.461 -6.452 -10.079 1.00 87.50 84 LEU A CA 1
ATOM 654 C C . LEU A 1 84 ? -0.784 -5.199 -10.627 1.00 87.50 84 LEU A C 1
ATOM 656 O O . LEU A 1 84 ? -1.070 -4.093 -10.170 1.00 87.50 84 LEU A O 1
ATOM 660 N N . MET A 1 85 ? 0.105 -5.393 -11.591 1.00 82.94 85 MET A N 1
ATOM 661 C CA . MET A 1 85 ? 0.685 -4.326 -12.393 1.00 82.94 85 MET A CA 1
ATOM 662 C C . MET A 1 85 ? -0.075 -4.297 -13.724 1.00 82.94 85 MET A C 1
ATOM 664 O O . MET A 1 85 ? -0.258 -5.35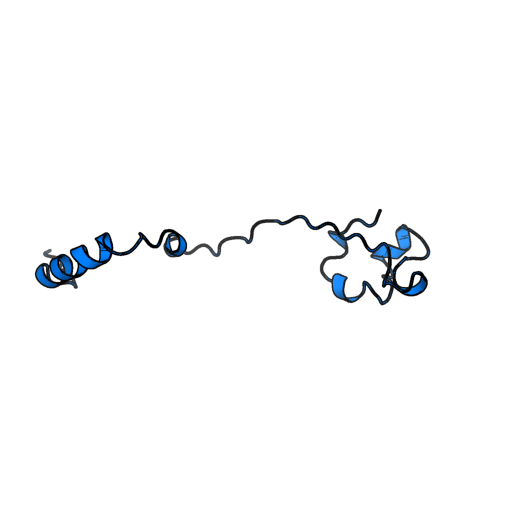2 -14.334 1.00 82.94 85 MET A O 1
ATOM 668 N N . MET A 1 86 ? -0.583 -3.122 -14.106 1.00 79.19 86 MET A N 1
ATOM 669 C CA . MET A 1 86 ? -1.319 -2.887 -15.356 1.00 79.19 86 MET A CA 1
ATOM 670 C C . MET A 1 86 ? -0.582 -1.892 -16.236 1.00 79.19 86 MET A C 1
ATOM 672 O O . MET A 1 86 ? 0.089 -1.008 -15.656 1.00 79.19 86 MET A O 1
#

pLDDT: mean 77.97, std 12.12, range [38.59, 91.81]

Foldseek 3Di:
DDDDDPDDPVRVVVVVVVCVVDDPCVVPVPPPDPDDDDPDDDDDDDDDPDDDDCVQQDDPDLVCCLVPNGPVCPVCNVPSVVDDDD